Protein AF-A0A920UK59-F1 (afdb_monomer)

Structure (mmCIF, N/CA/C/O backbone):
data_AF-A0A920UK59-F1
#
_entry.id   AF-A0A920UK59-F1
#
loop_
_atom_site.group_PDB
_atom_site.id
_atom_site.type_symbol
_atom_site.label_atom_id
_atom_site.label_alt_id
_atom_site.label_comp_id
_atom_site.label_asym_id
_atom_site.label_entity_id
_atom_site.label_seq_id
_atom_site.pdbx_PDB_ins_code
_atom_site.Cartn_x
_atom_site.Cartn_y
_atom_site.Cartn_z
_atom_site.occupancy
_atom_site.B_iso_or_equiv
_atom_site.auth_seq_id
_atom_site.auth_comp_id
_atom_site.auth_asym_id
_atom_site.auth_atom_id
_atom_site.pdbx_PDB_model_num
ATOM 1 N N . MET A 1 1 ? 26.361 23.820 -6.491 1.00 72.69 1 MET A N 1
ATOM 2 C CA . MET A 1 1 ? 25.175 23.560 -5.641 1.00 72.69 1 MET A CA 1
ATOM 3 C C . MET A 1 1 ? 23.926 23.243 -6.467 1.00 72.69 1 MET A C 1
ATOM 5 O O . MET A 1 1 ? 23.403 22.151 -6.310 1.00 72.69 1 MET A O 1
ATOM 9 N N . ILE A 1 2 ? 23.498 24.111 -7.398 1.00 86.00 2 ILE A N 1
ATOM 10 C CA . ILE A 1 2 ? 22.298 23.891 -8.244 1.00 86.00 2 ILE A CA 1
ATOM 11 C C . ILE A 1 2 ? 22.374 22.583 -9.057 1.00 86.00 2 ILE A C 1
ATOM 13 O O . ILE A 1 2 ? 21.418 21.815 -9.068 1.00 86.00 2 ILE A O 1
ATOM 17 N N . LEU A 1 3 ? 23.533 22.280 -9.658 1.00 89.06 3 LEU A N 1
ATOM 18 C CA . LEU A 1 3 ? 23.737 21.041 -10.425 1.00 89.06 3 LEU A CA 1
ATOM 19 C C . LEU A 1 3 ? 23.562 19.773 -9.562 1.00 89.06 3 LEU A C 1
ATOM 21 O O . LEU A 1 3 ? 22.921 18.818 -9.983 1.00 89.06 3 LEU A O 1
ATOM 25 N N . ILE A 1 4 ? 24.087 19.788 -8.330 1.00 88.19 4 ILE A N 1
ATOM 26 C CA . ILE A 1 4 ? 24.016 18.656 -7.390 1.00 88.19 4 ILE A CA 1
ATOM 27 C C . ILE A 1 4 ? 22.568 18.421 -6.947 1.00 88.19 4 ILE A C 1
ATOM 29 O O . ILE A 1 4 ? 22.103 17.286 -6.951 1.00 88.19 4 ILE A O 1
ATOM 33 N N . ILE A 1 5 ? 21.836 19.494 -6.628 1.00 88.75 5 ILE A N 1
ATOM 34 C CA . ILE A 1 5 ? 20.410 19.417 -6.281 1.00 88.75 5 ILE A CA 1
ATOM 35 C C . ILE A 1 5 ? 19.612 18.832 -7.454 1.00 88.75 5 ILE A C 1
ATOM 37 O O . ILE A 1 5 ? 18.799 17.935 -7.249 1.00 88.75 5 ILE A O 1
ATOM 41 N N . GLY A 1 6 ? 19.888 19.278 -8.684 1.00 88.62 6 GLY A N 1
ATOM 42 C CA . GLY A 1 6 ? 19.258 18.738 -9.889 1.00 88.62 6 GLY A CA 1
ATOM 43 C C . GLY A 1 6 ? 19.489 17.235 -10.062 1.00 88.62 6 GLY A C 1
ATOM 44 O O . GLY A 1 6 ? 18.535 16.498 -10.295 1.00 88.62 6 GLY A O 1
ATOM 45 N N . ILE A 1 7 ? 20.726 16.763 -9.874 1.00 87.94 7 ILE A N 1
ATOM 46 C CA . ILE A 1 7 ? 21.070 15.334 -9.962 1.00 87.94 7 ILE A CA 1
ATOM 47 C C . ILE A 1 7 ? 20.350 14.523 -8.877 1.00 87.94 7 ILE A C 1
ATOM 49 O O . ILE A 1 7 ? 19.774 13.482 -9.182 1.00 87.94 7 ILE A O 1
ATOM 53 N N . ILE A 1 8 ? 20.319 15.005 -7.629 1.00 85.94 8 ILE A N 1
ATOM 54 C CA . ILE A 1 8 ? 19.610 14.331 -6.527 1.00 85.94 8 ILE A CA 1
ATOM 55 C C . ILE A 1 8 ? 18.112 14.216 -6.836 1.00 85.94 8 ILE A C 1
ATOM 57 O O . ILE A 1 8 ? 17.524 13.149 -6.659 1.00 85.94 8 ILE A O 1
ATOM 61 N N . LEU A 1 9 ? 17.493 15.287 -7.341 1.00 82.75 9 LEU A N 1
ATOM 62 C CA . LEU A 1 9 ? 16.089 15.271 -7.753 1.00 82.75 9 LEU A CA 1
ATOM 63 C C . LEU A 1 9 ? 15.847 14.297 -8.911 1.00 82.75 9 LEU A C 1
ATOM 65 O O . LEU A 1 9 ? 14.858 13.569 -8.889 1.00 82.75 9 LEU A O 1
ATOM 69 N N . MET A 1 10 ? 16.755 14.241 -9.887 1.00 81.50 10 MET A N 1
ATOM 70 C CA . MET A 1 10 ? 16.647 13.352 -11.044 1.00 81.50 10 MET A CA 1
ATOM 71 C C . MET A 1 10 ? 16.792 11.877 -10.651 1.00 81.50 10 MET A C 1
ATOM 73 O O . MET A 1 10 ? 15.987 11.058 -11.084 1.00 81.50 10 MET A O 1
ATOM 77 N N . ILE A 1 11 ? 17.745 11.541 -9.774 1.00 80.12 11 ILE A N 1
ATOM 78 C CA . ILE A 1 11 ? 17.913 10.187 -9.220 1.00 80.12 11 ILE A CA 1
ATOM 79 C C . ILE A 1 11 ? 16.675 9.788 -8.412 1.00 80.12 11 ILE A C 1
ATOM 81 O O . ILE A 1 11 ? 16.126 8.708 -8.618 1.00 80.12 11 ILE A O 1
ATOM 85 N N . ASN A 1 12 ? 16.189 10.670 -7.534 1.00 74.69 12 ASN A N 1
ATOM 86 C CA . ASN A 1 12 ? 14.973 10.415 -6.763 1.00 74.69 12 ASN A CA 1
ATOM 87 C C . ASN A 1 12 ? 13.739 10.266 -7.658 1.00 74.69 12 ASN A C 1
ATOM 89 O O . ASN A 1 12 ? 12.848 9.494 -7.328 1.00 74.69 12 ASN A O 1
ATOM 93 N N . TYR A 1 13 ? 13.670 10.976 -8.785 1.00 73.81 13 TYR A N 1
ATOM 94 C CA . TYR A 1 13 ? 12.595 10.812 -9.762 1.00 73.81 13 TYR A CA 1
ATOM 95 C C . TYR A 1 13 ? 12.723 9.510 -10.565 1.00 73.81 13 TYR A C 1
ATOM 97 O O . TYR A 1 13 ? 11.713 8.875 -10.863 1.00 73.81 13 TYR A O 1
ATOM 105 N N . ALA A 1 14 ? 13.947 9.093 -10.898 1.00 70.69 14 ALA A N 1
ATOM 106 C CA . ALA A 1 14 ? 14.219 7.856 -11.626 1.00 70.69 14 ALA A CA 1
ATOM 107 C C . ALA A 1 14 ? 13.907 6.604 -10.790 1.00 70.69 14 ALA A C 1
ATOM 109 O O . ALA A 1 14 ? 13.359 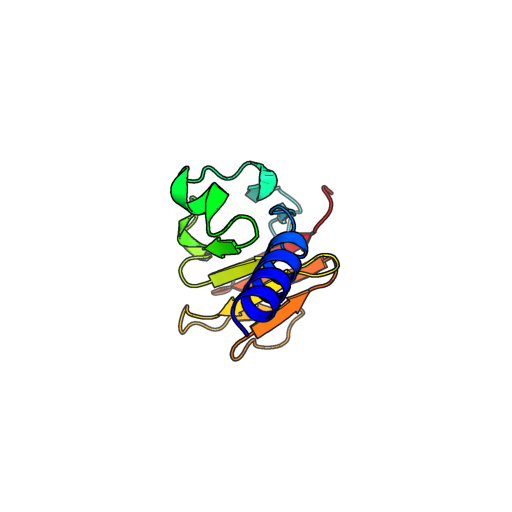5.649 -11.329 1.00 70.69 14 ALA A O 1
ATOM 110 N N . ARG A 1 15 ? 14.169 6.643 -9.475 1.00 66.94 15 ARG A N 1
ATOM 111 C CA . ARG A 1 15 ? 13.839 5.568 -8.515 1.00 66.94 15 ARG A CA 1
ATOM 112 C C . ARG A 1 15 ? 12.338 5.365 -8.285 1.00 66.94 15 ARG A C 1
ATOM 114 O O . ARG A 1 15 ? 11.929 4.352 -7.731 1.00 66.94 15 ARG A O 1
ATOM 121 N N . ARG A 1 16 ? 11.499 6.327 -8.682 1.00 68.44 16 ARG A N 1
ATOM 122 C CA . ARG A 1 16 ? 10.039 6.190 -8.598 1.00 68.44 16 ARG A CA 1
ATOM 123 C C . ARG A 1 16 ? 9.588 5.225 -9.678 1.00 68.44 16 ARG A C 1
ATOM 125 O O . ARG A 1 16 ? 9.669 5.555 -10.856 1.00 68.44 16 ARG A O 1
ATOM 132 N N . VAL A 1 17 ? 9.087 4.062 -9.294 1.00 77.19 17 VAL A N 1
ATOM 133 C CA . VAL A 1 17 ? 8.540 3.084 -10.241 1.00 77.19 17 VAL A CA 1
ATOM 134 C C . VAL A 1 17 ? 7.060 3.333 -10.513 1.00 77.19 17 VAL A C 1
ATOM 136 O O . VAL A 1 17 ? 6.409 4.137 -9.847 1.00 77.19 17 VAL A O 1
ATOM 139 N N . SER A 1 18 ? 6.534 2.707 -11.561 1.00 82.56 18 SER A N 1
ATOM 140 C CA . SER A 1 18 ? 5.101 2.759 -11.850 1.00 82.56 18 SER A CA 1
ATOM 141 C C . SER A 1 18 ? 4.302 2.078 -10.737 1.00 82.56 18 SER A C 1
ATOM 143 O O . SER A 1 18 ? 4.816 1.198 -10.045 1.00 82.56 18 SER A O 1
ATOM 145 N N . LEU A 1 19 ? 3.044 2.491 -10.581 1.00 91.38 19 LEU A N 1
ATOM 146 C CA . LEU A 1 19 ? 2.088 1.779 -9.736 1.00 91.38 19 LEU A CA 1
ATOM 147 C C . LEU A 1 19 ? 2.020 0.307 -10.143 1.00 91.38 19 LEU A C 1
ATOM 149 O O . LEU A 1 19 ? 2.118 -0.001 -11.333 1.00 91.38 19 LEU A O 1
ATOM 153 N N . ARG A 1 20 ? 1.828 -0.569 -9.159 1.00 93.31 20 ARG A N 1
ATOM 154 C CA . ARG A 1 20 ? 1.639 -1.997 -9.395 1.00 93.31 20 ARG A CA 1
ATOM 155 C C . ARG A 1 20 ? 0.746 -2.637 -8.347 1.00 93.31 20 ARG A C 1
ATOM 157 O O . ARG A 1 20 ? 0.463 -2.049 -7.309 1.00 93.31 20 ARG A O 1
ATOM 164 N N . GLY A 1 21 ? 0.338 -3.862 -8.620 1.00 95.12 21 GLY A N 1
ATOM 165 C CA . GLY A 1 21 ? -0.355 -4.693 -7.657 1.00 95.12 21 GLY A CA 1
ATOM 166 C C . GLY A 1 21 ? -1.872 -4.693 -7.772 1.00 95.12 21 GLY A C 1
ATOM 167 O O . GLY A 1 21 ? -2.495 -4.006 -8.583 1.00 95.12 21 GLY A O 1
ATOM 168 N N . TYR A 1 22 ? -2.442 -5.553 -6.949 1.00 97.19 22 TYR A N 1
ATOM 169 C CA . TYR A 1 22 ? -3.812 -6.015 -7.006 1.00 97.19 22 TYR A CA 1
ATOM 170 C C . TYR A 1 22 ? -4.319 -6.191 -5.578 1.00 97.19 22 TYR A C 1
ATOM 172 O O . TYR A 1 22 ? -3.564 -6.607 -4.692 1.00 97.19 22 TYR A O 1
ATOM 180 N N . ILE A 1 23 ? -5.595 -5.890 -5.357 1.00 97.06 23 ILE A N 1
ATOM 181 C CA . ILE A 1 23 ? -6.256 -6.096 -4.069 1.00 97.06 23 ILE A CA 1
ATOM 182 C C . ILE A 1 23 ? -7.405 -7.074 -4.256 1.00 97.06 23 ILE A C 1
ATOM 184 O O . ILE A 1 23 ? -8.268 -6.867 -5.113 1.00 97.06 23 ILE A O 1
ATOM 188 N N . TYR A 1 24 ? -7.417 -8.112 -3.428 1.00 97.75 24 TYR A N 1
ATOM 189 C CA . TYR A 1 24 ? -8.412 -9.175 -3.432 1.00 97.75 24 TYR A CA 1
ATOM 190 C C . TYR A 1 24 ? -9.198 -9.200 -2.122 1.00 97.75 24 TYR A C 1
ATOM 192 O O . TYR A 1 24 ? -8.692 -8.766 -1.082 1.00 97.75 24 TYR A O 1
ATOM 200 N N . ASP A 1 25 ? -10.422 -9.722 -2.174 1.00 95.88 25 ASP A N 1
ATOM 201 C CA . ASP A 1 25 ? -11.186 -10.067 -0.973 1.00 95.88 25 ASP A CA 1
ATOM 202 C C . ASP A 1 25 ? -10.658 -11.357 -0.311 1.00 95.88 25 ASP A C 1
ATOM 204 O O . ASP A 1 25 ? -9.710 -11.995 -0.778 1.00 95.88 25 ASP A O 1
ATOM 208 N N . ASP A 1 26 ? -11.288 -11.756 0.792 1.00 93.31 26 ASP A N 1
ATOM 209 C CA . ASP A 1 26 ? -10.986 -12.981 1.538 1.00 93.31 26 ASP A CA 1
ATOM 210 C C . ASP A 1 26 ? -11.314 -14.280 0.775 1.00 93.31 26 ASP A C 1
ATOM 212 O O . ASP A 1 26 ? -10.948 -15.372 1.216 1.00 93.31 26 ASP A O 1
ATOM 216 N N . LYS A 1 27 ? -11.968 -14.172 -0.385 1.00 95.25 27 LYS A N 1
ATOM 217 C CA . LYS A 1 27 ? -12.320 -15.269 -1.296 1.00 95.25 27 LYS A CA 1
ATOM 218 C C . LYS A 1 27 ? -11.487 -15.249 -2.581 1.00 95.25 27 LYS A C 1
ATOM 220 O O . LYS A 1 27 ? -11.790 -16.006 -3.501 1.00 95.25 27 LYS A O 1
ATOM 225 N N . ASN A 1 28 ? -10.432 -14.432 -2.636 1.00 93.88 28 ASN A N 1
ATOM 226 C CA . ASN A 1 28 ? -9.559 -14.222 -3.795 1.00 93.88 28 ASN A CA 1
ATOM 227 C C . ASN A 1 28 ? -10.253 -13.616 -5.031 1.00 93.88 28 ASN A C 1
ATOM 229 O O . ASN A 1 28 ? -9.731 -13.720 -6.142 1.00 93.88 28 ASN A O 1
ATOM 233 N N . ASN A 1 29 ? -11.397 -12.948 -4.876 1.00 96.50 29 ASN A N 1
ATOM 234 C CA . ASN A 1 29 ? -11.967 -12.150 -5.958 1.00 96.50 29 ASN A CA 1
ATOM 235 C C . ASN A 1 29 ? -11.189 -10.840 -6.082 1.00 96.50 29 ASN A C 1
ATOM 237 O O . ASN A 1 29 ? -10.945 -10.156 -5.087 1.00 96.50 29 ASN A O 1
ATOM 241 N N . LEU A 1 30 ? -10.811 -10.476 -7.307 1.00 96.19 30 LEU A N 1
ATOM 242 C CA . LEU A 1 30 ? -10.129 -9.214 -7.581 1.00 96.19 30 LEU A CA 1
ATOM 243 C C . LEU A 1 30 ? -11.092 -8.040 -7.359 1.00 96.19 30 LEU A C 1
ATOM 245 O O . LEU A 1 30 ? -12.087 -7.919 -8.070 1.00 96.19 30 LEU A O 1
ATOM 249 N N . ILE A 1 31 ? -10.769 -7.166 -6.406 1.00 95.56 31 ILE A N 1
ATOM 250 C CA . ILE A 1 31 ? -11.536 -5.947 -6.117 1.00 95.56 31 ILE A CA 1
ATOM 251 C C . ILE A 1 31 ? -10.925 -4.751 -6.847 1.00 95.56 31 ILE A C 1
ATOM 253 O O . ILE A 1 31 ? -11.646 -3.940 -7.422 1.00 95.56 31 ILE A O 1
ATOM 257 N N . ILE A 1 32 ? -9.594 -4.622 -6.808 1.00 96.06 32 ILE A N 1
ATOM 258 C CA . ILE A 1 32 ? -8.875 -3.476 -7.379 1.00 96.06 32 ILE A CA 1
ATOM 259 C C . ILE A 1 32 ? -7.681 -3.973 -8.185 1.00 96.06 32 ILE A C 1
ATOM 261 O O . ILE A 1 32 ? -6.804 -4.652 -7.655 1.00 96.06 32 ILE A O 1
ATOM 265 N N . ASP A 1 33 ? -7.622 -3.561 -9.450 1.00 95.69 33 ASP A N 1
ATOM 266 C CA . ASP A 1 33 ? -6.410 -3.597 -10.267 1.00 95.69 33 ASP A CA 1
ATOM 267 C C . ASP A 1 33 ? -5.758 -2.209 -10.248 1.00 95.69 33 ASP A C 1
ATOM 269 O O . ASP A 1 33 ? -6.217 -1.284 -10.922 1.00 95.69 33 ASP A O 1
ATOM 273 N N . ILE A 1 34 ? -4.688 -2.057 -9.464 1.00 94.75 34 ILE A N 1
ATOM 274 C CA . ILE A 1 34 ? -4.038 -0.759 -9.234 1.00 94.75 34 ILE A CA 1
ATOM 275 C C . ILE A 1 34 ? -3.356 -0.252 -10.516 1.00 94.75 34 ILE A C 1
ATOM 277 O O . ILE A 1 34 ? -3.232 0.957 -10.727 1.00 94.75 34 ILE A O 1
ATOM 281 N N . ASN A 1 35 ? -2.955 -1.164 -11.407 1.00 90.31 35 ASN A N 1
ATOM 282 C CA . ASN A 1 35 ? -2.347 -0.829 -12.696 1.00 90.31 35 ASN A CA 1
ATOM 283 C C . ASN A 1 35 ? -3.353 -0.152 -13.635 1.00 90.31 35 ASN A C 1
ATOM 285 O O . ASN A 1 35 ? -2.977 0.698 -14.446 1.00 90.31 35 ASN A O 1
ATOM 289 N N . ALA A 1 36 ? -4.624 -0.543 -13.528 1.00 90.56 36 ALA A N 1
ATOM 290 C CA . ALA A 1 36 ? -5.710 -0.072 -14.377 1.00 90.56 36 ALA A CA 1
ATOM 291 C C . ALA A 1 36 ? -6.477 1.121 -13.782 1.00 90.56 36 ALA A C 1
ATOM 293 O O . ALA A 1 36 ? -7.343 1.682 -14.460 1.00 90.56 36 ALA A O 1
ATOM 294 N N . THR A 1 37 ? -6.169 1.539 -12.549 1.00 90.50 37 THR A N 1
ATOM 295 C CA . THR A 1 37 ? -6.878 2.642 -11.895 1.00 90.50 37 THR A CA 1
ATOM 296 C C . THR A 1 37 ? -6.786 3.935 -12.710 1.00 90.50 37 THR A C 1
ATOM 298 O O . THR A 1 37 ? -5.710 4.367 -13.142 1.00 90.50 37 THR A O 1
ATOM 301 N N . SER A 1 38 ? -7.937 4.579 -12.919 1.00 85.25 38 SER A N 1
ATOM 302 C CA . SER A 1 38 ? -8.022 5.839 -13.657 1.00 85.25 38 SER A CA 1
ATOM 303 C C . SER A 1 38 ? -7.407 6.981 -12.851 1.00 85.25 38 SER A C 1
ATOM 305 O O . SER A 1 38 ? -7.682 7.152 -11.668 1.00 85.25 38 SER A O 1
ATOM 307 N N . ARG A 1 39 ? -6.558 7.785 -13.498 1.00 85.50 39 ARG A N 1
ATOM 308 C CA . ARG A 1 39 ? -5.821 8.879 -12.849 1.00 85.50 39 ARG A CA 1
ATOM 309 C C . ARG A 1 39 ? -5.768 10.105 -13.738 1.00 85.50 39 ARG A C 1
ATOM 311 O O . ARG A 1 39 ? -5.582 9.993 -14.953 1.00 85.50 39 ARG A O 1
ATOM 318 N N . SER A 1 40 ? -5.833 11.282 -13.121 1.00 86.31 40 SER A N 1
ATOM 319 C CA . SER A 1 40 ? -5.631 12.549 -13.827 1.00 86.31 40 SER A CA 1
ATOM 320 C C . SER A 1 40 ? -4.219 12.641 -14.422 1.00 86.31 40 SER A C 1
ATOM 322 O O . SER A 1 40 ? -3.252 12.129 -13.848 1.00 86.31 40 SER A O 1
ATOM 324 N N . LEU A 1 41 ? -4.071 13.341 -15.554 1.00 83.00 41 LEU A N 1
ATOM 325 C CA . LEU A 1 41 ? -2.770 13.532 -16.214 1.00 83.00 41 LEU A CA 1
ATOM 326 C C . LEU A 1 41 ? -1.720 14.125 -15.258 1.00 83.00 41 LEU A C 1
ATOM 328 O O . LEU A 1 41 ? -0.574 13.681 -15.223 1.00 83.00 41 LEU A O 1
ATOM 332 N N . LYS A 1 42 ? -2.135 15.095 -14.434 1.00 85.62 42 LYS A N 1
ATOM 333 C CA . LYS A 1 42 ? -1.283 15.739 -13.428 1.00 85.62 42 LYS A CA 1
ATOM 334 C C . LYS A 1 42 ? -0.736 14.727 -12.416 1.00 85.62 42 LYS A C 1
ATOM 336 O O . LYS A 1 42 ? 0.463 14.739 -12.138 1.00 85.62 42 LYS A O 1
ATOM 341 N N . ASN A 1 43 ? -1.586 13.839 -11.896 1.00 84.69 43 ASN A N 1
ATOM 342 C CA . ASN A 1 43 ? -1.165 12.806 -10.948 1.00 84.69 43 ASN A CA 1
ATOM 343 C C . ASN A 1 43 ? -0.253 11.766 -11.599 1.00 84.69 43 ASN A C 1
ATOM 345 O O . ASN A 1 43 ? 0.739 11.380 -10.986 1.00 84.69 43 ASN A O 1
ATOM 349 N N . LYS A 1 44 ? -0.515 11.376 -12.853 1.00 83.81 44 LYS A N 1
ATOM 350 C CA . LYS A 1 44 ? 0.367 10.457 -13.591 1.00 83.81 44 LYS A CA 1
ATOM 351 C C . LYS A 1 44 ? 1.801 10.986 -13.709 1.00 83.81 44 LYS A C 1
ATOM 353 O O . LYS A 1 44 ? 2.734 10.194 -13.665 1.00 83.81 44 LYS A O 1
ATOM 358 N N . ILE A 1 45 ? 1.982 12.304 -13.821 1.00 81.44 45 ILE A N 1
ATOM 359 C CA . ILE A 1 45 ? 3.304 12.931 -13.984 1.00 81.44 45 ILE A CA 1
ATOM 360 C C . ILE A 1 45 ? 3.983 13.186 -12.632 1.00 81.44 45 ILE A C 1
ATOM 362 O O . ILE A 1 45 ? 5.130 12.785 -12.427 1.00 81.44 45 ILE A O 1
ATOM 366 N N . LEU A 1 46 ? 3.290 13.858 -11.705 1.00 83.44 46 LEU A N 1
ATOM 367 C CA . LEU A 1 46 ? 3.879 14.301 -10.432 1.00 83.44 46 LEU A CA 1
ATOM 368 C C . LEU A 1 46 ? 3.943 13.181 -9.383 1.00 83.44 46 LEU A C 1
ATOM 370 O O . LEU A 1 46 ? 4.860 13.141 -8.563 1.00 83.44 46 LEU A O 1
ATOM 374 N N . ASN A 1 47 ? 2.982 12.258 -9.437 1.00 87.69 47 ASN A N 1
ATOM 375 C CA . ASN A 1 47 ? 2.740 11.204 -8.454 1.00 87.69 47 ASN A CA 1
ATOM 376 C C . ASN A 1 47 ? 2.733 9.823 -9.133 1.00 87.69 47 ASN A C 1
ATOM 378 O O . ASN A 1 47 ? 1.903 8.968 -8.824 1.00 87.69 47 ASN A O 1
ATOM 382 N N . ARG A 1 48 ? 3.647 9.590 -10.085 1.00 88.69 48 ARG A N 1
ATOM 383 C CA . ARG A 1 48 ? 3.710 8.338 -10.870 1.00 88.69 48 ARG A CA 1
ATOM 384 C C . ARG A 1 48 ? 3.765 7.067 -10.017 1.00 88.69 48 ARG A C 1
ATOM 386 O O . ARG A 1 48 ? 3.200 6.058 -10.414 1.00 88.69 48 ARG A O 1
ATOM 393 N N . ASN A 1 49 ? 4.393 7.155 -8.847 1.00 92.62 49 ASN A N 1
ATOM 394 C CA . ASN A 1 49 ? 4.594 6.054 -7.912 1.00 92.62 49 ASN A CA 1
ATOM 395 C C . ASN A 1 49 ? 3.704 6.144 -6.671 1.00 92.62 49 ASN A C 1
ATOM 397 O O . ASN A 1 49 ? 3.922 5.415 -5.720 1.00 92.62 49 ASN A O 1
ATOM 401 N N . LYS A 1 50 ? 2.759 7.079 -6.619 1.00 93.94 50 LYS A N 1
ATOM 402 C CA . LYS A 1 50 ? 1.878 7.262 -5.466 1.00 93.94 50 LYS A CA 1
ATOM 403 C C . LYS A 1 50 ? 0.445 7.147 -5.927 1.00 93.94 50 LYS A C 1
ATOM 405 O O . LYS A 1 50 ? 0.110 7.765 -6.931 1.00 93.94 50 LYS A O 1
ATOM 410 N N . ILE A 1 51 ? -0.392 6.427 -5.204 1.00 94.81 51 ILE A N 1
ATOM 411 C CA . ILE A 1 51 ? -1.833 6.421 -5.433 1.00 94.81 51 ILE A CA 1
ATOM 412 C C . ILE A 1 51 ? -2.547 6.566 -4.103 1.00 94.81 51 ILE A C 1
ATOM 414 O O . ILE A 1 51 ? -2.217 5.892 -3.125 1.00 94.81 51 ILE A O 1
ATOM 418 N N . LYS A 1 52 ? -3.475 7.514 -4.050 1.00 94.31 52 LYS A N 1
ATOM 419 C CA . LYS A 1 52 ? -4.306 7.697 -2.868 1.00 94.31 52 LYS A CA 1
ATOM 420 C C . LYS A 1 52 ? -5.516 6.781 -2.940 1.00 94.31 52 LYS A C 1
ATOM 422 O O . LYS A 1 52 ? -6.007 6.500 -4.028 1.00 94.31 52 LYS A O 1
ATOM 427 N N . GLY A 1 53 ? -6.022 6.368 -1.788 1.00 93.69 53 GLY A N 1
ATOM 428 C CA . GLY A 1 53 ? -7.192 5.510 -1.705 1.00 93.69 53 GLY A CA 1
ATOM 429 C C . GLY A 1 53 ? -8.447 6.126 -2.316 1.00 93.69 53 GLY A C 1
ATOM 430 O O . GLY A 1 53 ? -9.250 5.392 -2.866 1.00 93.69 53 GLY A O 1
ATOM 431 N N . GLU A 1 54 ? -8.565 7.457 -2.332 1.00 92.44 54 GLU A N 1
ATOM 432 C CA . GLU A 1 54 ? -9.664 8.161 -3.010 1.00 92.44 54 GLU A CA 1
ATOM 433 C C . GLU A 1 54 ? -9.586 8.069 -4.545 1.00 92.44 54 GLU A C 1
ATOM 435 O O . GLU A 1 54 ? -10.543 8.414 -5.233 1.00 92.44 54 GLU A O 1
ATOM 440 N N . GLU A 1 55 ? -8.438 7.666 -5.108 1.00 92.38 55 GLU A N 1
ATOM 441 C CA . GLU A 1 55 ? -8.329 7.347 -6.538 1.00 92.38 55 GLU A CA 1
ATOM 442 C C . GLU A 1 55 ? -8.892 5.947 -6.839 1.00 92.38 55 GLU A C 1
ATOM 444 O O . GLU A 1 55 ? -9.115 5.624 -8.005 1.00 92.38 55 GLU A O 1
ATOM 449 N N . PHE A 1 56 ? -9.146 5.122 -5.817 1.00 91.00 56 PHE A N 1
ATOM 450 C CA . PHE A 1 56 ? -9.936 3.908 -5.966 1.00 91.00 56 PHE A CA 1
ATOM 451 C C . PHE A 1 56 ? -11.419 4.265 -5.868 1.00 91.00 56 PHE A C 1
ATOM 453 O O . PHE A 1 56 ? -11.826 5.026 -4.994 1.00 91.00 56 PHE A O 1
ATOM 460 N N . ASP A 1 57 ? -12.245 3.682 -6.737 1.00 87.44 57 ASP A N 1
ATOM 461 C CA . ASP A 1 57 ? -13.711 3.789 -6.683 1.00 87.44 57 ASP A CA 1
ATOM 462 C C . ASP A 1 57 ? -14.279 2.934 -5.526 1.00 87.44 57 ASP A C 1
ATOM 464 O O . ASP A 1 57 ? -15.133 2.068 -5.703 1.00 87.44 57 ASP A O 1
ATOM 468 N N . ASN A 1 58 ? -13.684 3.073 -4.336 1.00 90.12 58 ASN A N 1
ATOM 469 C CA . ASN A 1 58 ? -13.986 2.298 -3.143 1.00 90.12 58 ASN A CA 1
ATOM 470 C C . ASN A 1 58 ? -13.586 3.074 -1.877 1.00 90.12 58 ASN A C 1
ATOM 472 O O . ASN A 1 58 ? -12.408 3.180 -1.527 1.00 90.12 58 ASN A O 1
ATOM 476 N N . GLU A 1 59 ? -14.592 3.549 -1.141 1.00 91.56 59 GLU A N 1
ATOM 477 C CA . GLU A 1 59 ? -14.414 4.384 0.052 1.00 91.56 59 GLU A CA 1
ATOM 478 C C . GLU A 1 59 ? -13.665 3.699 1.204 1.00 91.56 59 GLU A C 1
ATOM 480 O O . GLU A 1 59 ? -13.180 4.377 2.115 1.00 91.56 59 GLU A O 1
ATOM 485 N N . LEU A 1 60 ? -13.542 2.365 1.182 1.00 92.19 60 LEU A N 1
ATOM 486 C CA . LEU A 1 60 ? -12.810 1.606 2.196 1.00 92.19 60 LEU A CA 1
ATOM 487 C C . LEU A 1 60 ? -11.356 2.075 2.325 1.00 92.19 60 LEU A C 1
ATOM 489 O O . LEU A 1 60 ? -10.791 2.023 3.417 1.00 92.19 60 LEU A O 1
ATOM 493 N N . PHE A 1 61 ? -10.767 2.545 1.224 1.00 93.75 61 PHE A N 1
ATOM 494 C CA . PHE A 1 61 ? -9.367 2.954 1.162 1.00 93.75 61 PHE A CA 1
ATOM 495 C C . PHE A 1 61 ? -9.151 4.449 1.410 1.00 93.75 61 PHE A C 1
ATOM 497 O O . PHE A 1 61 ? -8.000 4.874 1.500 1.00 93.75 61 PHE A O 1
ATOM 504 N 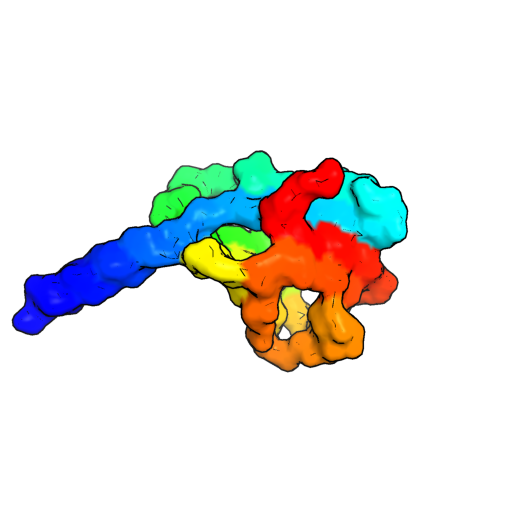N . ASN A 1 62 ? -10.212 5.252 1.541 1.00 93.56 62 ASN A N 1
ATOM 505 C CA . ASN A 1 62 ? -10.094 6.699 1.738 1.00 93.56 62 ASN A CA 1
ATOM 506 C C . ASN A 1 62 ? -9.202 7.025 2.943 1.00 93.56 62 ASN A C 1
ATOM 508 O O . ASN A 1 62 ? -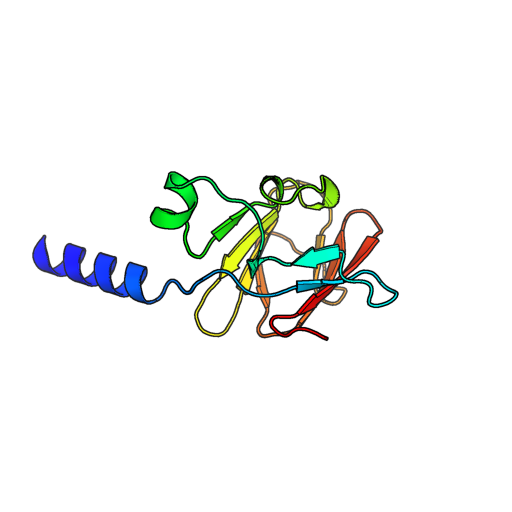9.414 6.503 4.038 1.00 93.56 62 ASN A O 1
ATOM 512 N N . GLY A 1 63 ? -8.220 7.904 2.735 1.00 93.06 63 GLY A N 1
ATOM 513 C CA . GLY A 1 63 ? -7.181 8.275 3.694 1.00 93.06 63 GLY A CA 1
ATOM 514 C C . GLY A 1 63 ? -5.957 7.348 3.725 1.00 93.06 63 GLY A C 1
ATOM 515 O O . GLY A 1 63 ? -5.072 7.563 4.549 1.00 93.06 63 GLY A O 1
ATOM 516 N N . ILE A 1 64 ? -5.870 6.327 2.869 1.00 94.56 64 ILE A N 1
ATOM 517 C CA . ILE A 1 64 ? -4.671 5.487 2.720 1.00 94.56 64 ILE A CA 1
ATOM 518 C C . ILE A 1 64 ? -3.864 5.980 1.518 1.00 94.56 64 ILE A C 1
ATOM 520 O O . ILE A 1 64 ? -4.420 6.264 0.460 1.00 94.56 64 ILE A O 1
ATOM 524 N N . LEU A 1 65 ? -2.544 6.073 1.657 1.00 95.56 65 LEU A N 1
ATOM 525 C CA . LEU A 1 65 ? -1.642 6.362 0.542 1.00 95.56 65 LEU A CA 1
ATOM 526 C C . LEU A 1 65 ? -0.734 5.160 0.296 1.00 95.56 65 LEU A C 1
ATOM 528 O O . LEU A 1 65 ? -0.064 4.684 1.207 1.00 95.56 65 LEU A O 1
ATOM 532 N N . PHE A 1 66 ? -0.682 4.725 -0.956 1.00 95.88 66 PHE A N 1
ATOM 533 C CA . PHE A 1 66 ? 0.195 3.664 -1.429 1.00 95.88 66 PHE A CA 1
ATOM 534 C C . PHE A 1 66 ? 1.331 4.313 -2.215 1.00 95.88 66 PHE A C 1
ATOM 536 O O . PHE A 1 66 ? 1.098 4.990 -3.221 1.00 95.88 66 PHE A O 1
ATOM 543 N N . GLU A 1 67 ? 2.559 4.154 -1.740 1.00 95.38 67 GLU A N 1
ATOM 544 C CA . GLU A 1 67 ? 3.761 4.715 -2.342 1.00 95.38 67 GLU A CA 1
ATOM 545 C C . GLU A 1 67 ? 4.718 3.601 -2.769 1.00 95.38 67 GLU A C 1
ATOM 547 O O . GLU A 1 67 ? 5.279 2.883 -1.953 1.00 95.38 67 GLU A O 1
ATOM 552 N N . TYR A 1 68 ? 4.920 3.472 -4.072 1.00 93.56 68 TYR A N 1
ATOM 553 C CA . TYR A 1 68 ? 5.702 2.418 -4.694 1.00 93.56 68 TYR A CA 1
ATOM 554 C C . TYR A 1 68 ? 7.168 2.817 -4.819 1.00 93.56 68 TYR A C 1
ATOM 556 O O . TYR A 1 68 ? 7.516 3.860 -5.387 1.00 93.56 68 TYR A O 1
ATOM 564 N N . MET A 1 69 ? 8.019 1.940 -4.311 1.00 90.94 69 MET A N 1
ATOM 565 C CA . MET A 1 69 ? 9.459 1.905 -4.520 1.00 90.94 69 MET A CA 1
ATOM 566 C C . MET A 1 69 ? 9.796 0.723 -5.428 1.00 90.94 69 MET A C 1
ATOM 568 O O . MET A 1 69 ? 8.920 -0.063 -5.793 1.00 90.94 69 MET A O 1
ATOM 572 N N . GLU A 1 70 ? 11.057 0.617 -5.833 1.00 86.88 70 GLU A N 1
ATOM 573 C CA . GLU A 1 70 ? 11.529 -0.436 -6.738 1.00 86.88 70 G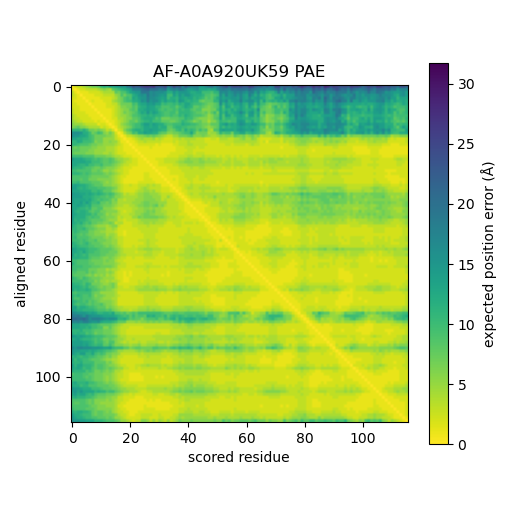LU A CA 1
ATOM 574 C C . GLU A 1 70 ? 11.132 -1.835 -6.241 1.00 86.88 70 GLU A C 1
ATOM 576 O O . GLU A 1 70 ? 10.369 -2.518 -6.920 1.00 86.88 70 GLU A O 1
ATOM 581 N N . ASP A 1 71 ? 11.474 -2.170 -4.995 1.00 88.88 71 ASP A N 1
ATOM 582 C CA . ASP A 1 71 ? 11.296 -3.526 -4.446 1.00 88.88 71 ASP A CA 1
ATOM 583 C C . ASP A 1 71 ? 10.147 -3.667 -3.440 1.00 88.88 71 ASP A C 1
ATOM 585 O O . ASP A 1 71 ? 9.823 -4.767 -3.003 1.00 88.88 71 ASP A O 1
ATOM 589 N N . TYR A 1 72 ? 9.540 -2.558 -3.026 1.00 92.50 72 TYR A N 1
ATOM 590 C CA . TYR A 1 72 ? 8.494 -2.566 -2.009 1.00 92.50 72 TYR A CA 1
ATOM 591 C C . TYR A 1 72 ? 7.504 -1.429 -2.215 1.00 92.50 72 TYR A C 1
ATOM 593 O O . TYR A 1 72 ? 7.723 -0.495 -2.984 1.00 92.50 72 TYR A O 1
ATOM 601 N N . MET A 1 73 ? 6.406 -1.497 -1.483 1.00 95.12 73 MET A N 1
ATOM 602 C CA . MET A 1 73 ? 5.413 -0.449 -1.372 1.00 95.12 73 MET A CA 1
ATOM 603 C C . MET A 1 73 ? 5.320 0.001 0.083 1.00 95.12 73 MET A C 1
ATOM 605 O O . MET A 1 73 ? 5.273 -0.820 0.995 1.00 95.12 73 MET A O 1
ATOM 609 N N . ILE A 1 74 ? 5.266 1.306 0.304 1.00 95.50 74 ILE A N 1
ATOM 610 C CA . ILE A 1 74 ? 4.976 1.915 1.596 1.00 95.50 74 ILE A CA 1
ATOM 611 C C . ILE A 1 74 ? 3.481 2.213 1.641 1.00 95.50 74 ILE A C 1
ATOM 613 O O . ILE A 1 74 ? 2.963 2.937 0.787 1.00 95.50 74 ILE A O 1
ATOM 617 N N . ILE A 1 75 ? 2.786 1.671 2.636 1.00 95.88 75 ILE A N 1
ATOM 618 C CA . ILE A 1 75 ? 1.428 2.105 2.968 1.00 95.88 75 ILE A CA 1
ATOM 619 C C . ILE A 1 75 ? 1.511 3.132 4.081 1.00 95.88 75 ILE A C 1
ATOM 621 O O . ILE A 1 75 ? 2.071 2.836 5.132 1.00 95.88 75 ILE A O 1
ATOM 625 N N . HIS A 1 76 ? 0.890 4.287 3.864 1.00 95.81 76 HIS A N 1
ATOM 626 C CA . HIS A 1 76 ? 0.702 5.333 4.864 1.00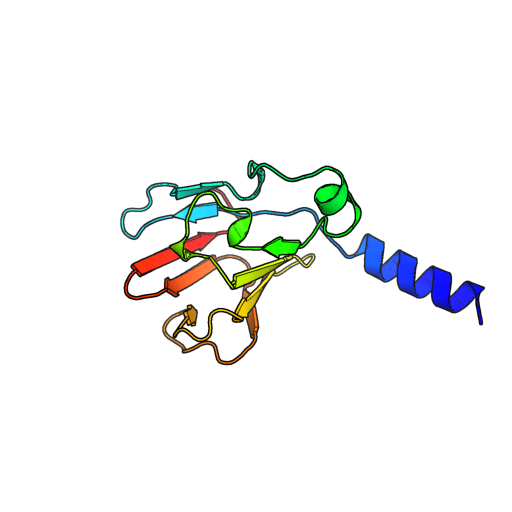 95.81 76 HIS A CA 1
ATOM 627 C C . HIS A 1 76 ? -0.759 5.376 5.307 1.00 95.81 76 HIS A C 1
ATOM 629 O O . HIS A 1 76 ? -1.668 5.365 4.469 1.00 95.81 76 HIS A O 1
ATOM 635 N N . ASN A 1 77 ? -0.993 5.464 6.614 1.00 93.69 77 ASN A N 1
ATOM 636 C CA . ASN A 1 77 ? -2.323 5.578 7.199 1.00 93.69 77 ASN A CA 1
ATOM 637 C C . ASN A 1 77 ? -2.624 7.021 7.629 1.00 93.69 77 ASN A C 1
ATOM 639 O O . ASN A 1 77 ? -2.176 7.466 8.682 1.00 93.69 77 ASN A O 1
ATOM 643 N N . TYR A 1 78 ? -3.462 7.725 6.867 1.00 91.25 78 TYR A N 1
ATOM 644 C CA . TYR A 1 78 ? -4.005 9.040 7.237 1.00 91.25 78 TYR A CA 1
ATOM 645 C C . TYR A 1 78 ? -5.506 8.988 7.552 1.00 91.25 78 TYR A C 1
ATOM 647 O O . TYR A 1 78 ? -6.157 10.021 7.686 1.00 91.25 78 TYR A O 1
ATOM 655 N N . THR A 1 79 ? -6.077 7.786 7.670 1.00 80.81 79 THR A N 1
ATOM 656 C CA . THR A 1 79 ? -7.525 7.583 7.834 1.00 80.81 79 THR A CA 1
ATOM 657 C C . THR A 1 79 ? -8.035 7.965 9.227 1.00 80.81 79 THR A C 1
ATOM 659 O O . THR A 1 79 ? -9.239 8.127 9.420 1.00 80.81 79 THR A O 1
ATOM 662 N N . GLY A 1 80 ? -7.142 8.013 10.226 1.00 77.12 80 GLY A N 1
ATOM 663 C CA . GLY A 1 80 ? -7.501 8.052 11.649 1.00 77.12 80 GLY A CA 1
ATOM 664 C C . GLY A 1 80 ? -8.168 6.765 12.167 1.00 77.12 80 GLY A C 1
ATOM 665 O O . GLY A 1 80 ? -8.496 6.677 13.348 1.00 77.12 80 GLY A O 1
ATOM 666 N N . LYS A 1 81 ? -8.373 5.758 11.305 1.00 79.56 81 LYS A N 1
ATOM 667 C CA . LYS A 1 81 ? -8.955 4.448 11.622 1.00 79.56 81 LYS A CA 1
ATOM 668 C C . LYS A 1 81 ? -7.854 3.409 11.840 1.00 79.56 81 LYS A C 1
ATOM 670 O O . LYS A 1 81 ? -6.710 3.567 11.409 1.00 79.56 81 LYS A O 1
ATOM 675 N N . SER A 1 82 ? -8.224 2.300 12.484 1.00 85.88 82 SER A N 1
AT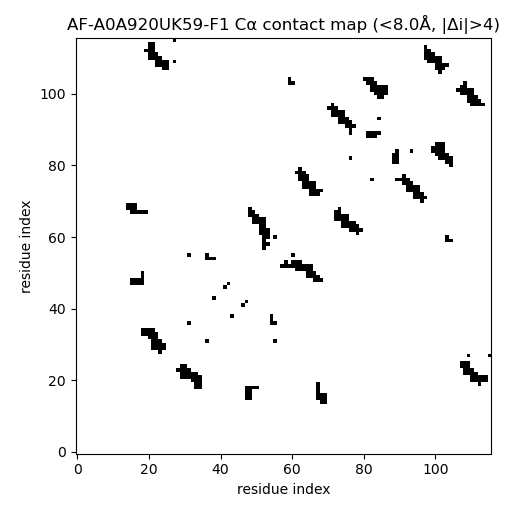OM 676 C CA . SER A 1 82 ? -7.336 1.146 12.634 1.00 85.88 82 SER A CA 1
ATOM 677 C C . SER A 1 82 ? -7.154 0.442 11.287 1.00 85.88 82 SER A C 1
ATOM 679 O O . SER A 1 82 ? -8.089 -0.160 10.756 1.00 85.88 82 SER A O 1
ATOM 681 N N . LEU A 1 83 ? -5.936 0.522 10.755 1.00 93.31 83 LEU A N 1
ATOM 682 C CA . LEU A 1 83 ? -5.443 -0.291 9.650 1.00 93.31 83 LEU A CA 1
ATOM 683 C C . LEU A 1 83 ? -4.472 -1.320 10.233 1.00 93.31 83 LEU A C 1
ATOM 685 O O . LEU A 1 83 ? -3.659 -0.990 11.094 1.00 93.31 83 LEU A O 1
ATOM 689 N N . ARG A 1 84 ? -4.573 -2.5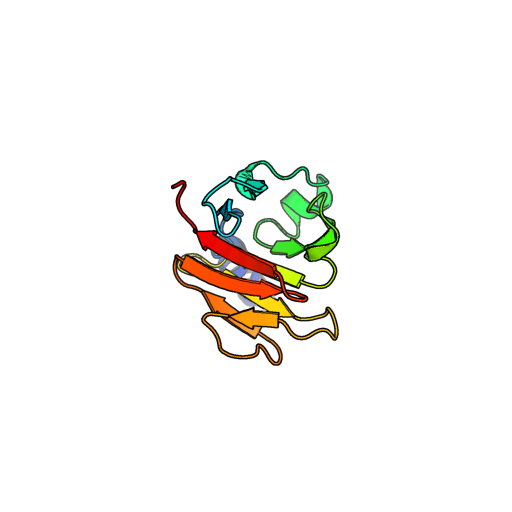78 9.808 1.00 94.75 84 ARG A N 1
ATOM 690 C CA . ARG A 1 84 ? -3.678 -3.663 10.228 1.00 94.75 84 ARG A CA 1
ATOM 691 C C . ARG A 1 84 ? -2.964 -4.233 9.012 1.00 94.75 84 ARG A C 1
ATOM 693 O O . ARG A 1 84 ? -3.610 -4.491 8.005 1.00 94.75 84 ARG A O 1
ATOM 700 N N . ILE A 1 85 ? -1.665 -4.481 9.126 1.00 95.69 85 ILE A N 1
ATOM 701 C CA . ILE A 1 85 ? -0.846 -5.141 8.105 1.00 95.69 85 ILE A CA 1
ATOM 702 C C . ILE A 1 85 ? -0.318 -6.439 8.707 1.00 95.69 85 ILE A C 1
ATOM 704 O O . ILE A 1 85 ? 0.346 -6.407 9.742 1.00 95.69 85 ILE A O 1
ATOM 708 N N . ASN A 1 86 ? -0.630 -7.586 8.099 1.00 95.56 86 ASN A N 1
ATOM 709 C CA . ASN A 1 86 ? -0.232 -8.912 8.596 1.00 95.56 86 ASN A CA 1
ATOM 710 C C . ASN A 1 86 ? -0.537 -9.096 10.094 1.00 95.56 86 ASN A C 1
ATOM 712 O O . ASN A 1 86 ? 0.304 -9.513 10.890 1.00 95.56 86 ASN A O 1
ATOM 716 N N . ASN A 1 87 ? -1.764 -8.737 10.476 1.00 91.88 87 ASN A N 1
ATOM 717 C CA . ASN A 1 87 ? -2.276 -8.789 11.844 1.00 91.88 87 ASN A CA 1
ATOM 718 C C . ASN A 1 87 ? -1.607 -7.837 12.861 1.00 91.88 87 ASN A C 1
ATOM 720 O O . ASN A 1 87 ? -1.922 -7.917 14.047 1.00 91.88 87 ASN A O 1
ATOM 724 N N . GLN A 1 88 ? -0.748 -6.914 12.422 1.00 93.81 88 GLN A N 1
ATOM 725 C CA . GLN A 1 88 ? -0.153 -5.877 13.270 1.00 93.81 88 GLN A CA 1
ATOM 726 C C . GLN A 1 88 ? -0.809 -4.520 13.001 1.00 93.81 88 GLN A C 1
ATOM 728 O O . GLN A 1 88 ? -0.990 -4.172 11.834 1.00 93.81 88 GLN A O 1
ATOM 733 N N . PRO A 1 89 ? -1.190 -3.746 14.033 1.00 92.75 89 PRO A N 1
ATOM 734 C CA . PRO A 1 89 ? -1.733 -2.408 13.829 1.00 92.75 89 PRO A CA 1
ATOM 735 C C . PRO A 1 89 ? -0.689 -1.497 13.172 1.00 92.75 89 PRO A C 1
ATOM 737 O O . PRO A 1 89 ? 0.481 -1.494 13.552 1.00 92.75 89 PRO A O 1
ATOM 740 N N . LEU A 1 90 ? -1.130 -0.720 12.188 1.00 91.12 90 LEU A N 1
ATOM 741 C CA . LEU A 1 90 ? -0.332 0.286 11.509 1.00 91.12 90 LEU A CA 1
ATOM 742 C C . LEU A 1 90 ? -0.510 1.638 12.198 1.00 91.12 90 LEU A C 1
ATOM 744 O O . LEU A 1 90 ? -1.616 2.178 12.211 1.00 91.12 90 LEU A O 1
ATOM 748 N N . ILE A 1 91 ? 0.580 2.165 12.756 1.00 82.25 91 ILE A N 1
ATOM 749 C CA . ILE A 1 91 ? 0.581 3.452 13.464 1.00 82.25 91 ILE A CA 1
ATOM 750 C C . ILE A 1 91 ? 0.693 4.609 12.463 1.00 82.25 91 ILE A C 1
ATOM 752 O O . ILE A 1 91 ? -0.161 5.486 12.466 1.00 82.25 91 ILE A O 1
ATOM 756 N N . GLU A 1 92 ? 1.685 4.572 11.569 1.00 86.00 92 GLU A N 1
ATOM 757 C CA . GLU A 1 92 ? 1.893 5.609 10.545 1.00 86.00 92 GLU A CA 1
ATOM 758 C C . GLU A 1 92 ? 2.126 4.977 9.173 1.00 86.00 92 GLU A C 1
ATOM 760 O O . GLU A 1 92 ? 1.257 5.048 8.304 1.00 86.00 92 GLU A O 1
ATOM 765 N N . GLU A 1 93 ? 3.261 4.294 9.002 1.00 94.44 93 GLU A N 1
ATOM 766 C CA . GLU A 1 93 ? 3.661 3.707 7.725 1.00 94.44 93 GLU A CA 1
ATOM 767 C C . GLU A 1 93 ? 4.297 2.317 7.858 1.00 94.44 93 GLU A C 1
ATOM 769 O O . GLU A 1 93 ? 4.783 1.921 8.924 1.00 94.44 93 GLU A O 1
ATOM 774 N N . LYS A 1 94 ? 4.223 1.526 6.781 1.00 95.50 94 LYS A N 1
ATOM 775 C CA . LYS A 1 94 ? 4.803 0.179 6.722 1.00 95.50 94 LYS A CA 1
ATOM 776 C C . LYS A 1 94 ? 5.193 -0.203 5.304 1.00 95.50 94 LYS A C 1
ATOM 778 O O . LYS A 1 94 ? 4.410 -0.036 4.373 1.00 95.50 94 LYS A O 1
ATOM 783 N N . GLU A 1 95 ? 6.376 -0.792 5.183 1.00 95.56 95 GLU A N 1
ATOM 784 C CA . GLU A 1 95 ? 6.875 -1.400 3.951 1.00 95.56 95 GLU A CA 1
ATOM 785 C C . GLU A 1 95 ? 6.273 -2.793 3.714 1.00 95.56 95 GLU A C 1
ATOM 787 O O . GLU A 1 95 ? 6.152 -3.612 4.634 1.00 95.56 95 GLU A O 1
ATOM 792 N N . ILE A 1 96 ? 5.926 -3.068 2.458 1.00 95.88 96 ILE A N 1
ATOM 793 C CA . ILE A 1 96 ? 5.359 -4.321 1.959 1.00 95.88 96 ILE A CA 1
ATOM 794 C C . ILE A 1 96 ? 6.139 -4.730 0.709 1.00 95.88 96 ILE A C 1
ATOM 796 O O . ILE A 1 96 ? 6.126 -4.018 -0.286 1.00 95.88 96 ILE A O 1
ATOM 800 N N . PHE A 1 97 ? 6.800 -5.886 0.752 1.00 92.12 97 PHE A N 1
ATOM 801 C CA . PHE A 1 97 ? 7.753 -6.305 -0.287 1.00 92.12 97 PHE A CA 1
ATOM 802 C C . PHE A 1 97 ? 7.144 -7.133 -1.433 1.00 92.12 97 PHE A C 1
ATOM 804 O O . PHE A 1 97 ? 7.792 -7.314 -2.452 1.00 92.12 97 PHE A O 1
ATOM 811 N N . ASN A 1 98 ? 5.929 -7.675 -1.284 1.00 92.62 98 ASN A N 1
ATOM 812 C CA . ASN A 1 98 ? 5.245 -8.397 -2.373 1.00 92.62 98 ASN A CA 1
ATOM 813 C C . ASN A 1 98 ? 3.757 -8.584 -2.061 1.00 92.62 98 ASN A C 1
ATOM 815 O O . ASN A 1 98 ? 2.886 -8.193 -2.827 1.00 92.62 98 ASN A O 1
ATOM 819 N N . LYS A 1 99 ? 3.467 -9.173 -0.897 1.00 96.00 99 LYS A N 1
ATOM 820 C CA . LYS A 1 99 ? 2.117 -9.516 -0.450 1.00 96.00 99 LYS A CA 1
ATOM 821 C C . LYS A 1 99 ? 1.916 -9.125 0.999 1.00 96.00 99 LYS A C 1
ATOM 823 O O . LYS A 1 99 ? 2.836 -9.225 1.813 1.00 96.00 99 LYS A O 1
ATOM 828 N N . ALA A 1 100 ? 0.699 -8.720 1.327 1.00 97.25 100 ALA A N 1
ATOM 829 C CA .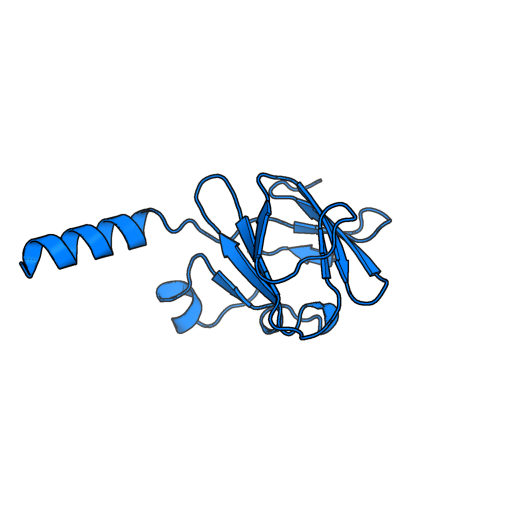 ALA A 1 100 ? 0.304 -8.493 2.706 1.00 97.25 100 ALA A CA 1
ATOM 830 C C . ALA A 1 100 ? -1.205 -8.626 2.877 1.00 97.25 100 ALA A C 1
ATOM 832 O O . ALA A 1 100 ? -1.984 -8.220 2.016 1.00 97.25 100 ALA A O 1
ATOM 833 N N . TRP A 1 101 ? -1.604 -9.128 4.039 1.00 97.38 101 TRP A N 1
ATOM 834 C CA . TRP A 1 101 ? -2.983 -9.043 4.492 1.00 97.38 101 TRP A CA 1
ATOM 835 C C . TRP A 1 101 ? -3.244 -7.663 5.086 1.00 97.38 101 TRP A C 1
ATOM 837 O O . TRP A 1 101 ? -2.547 -7.240 6.013 1.00 97.38 101 TRP A O 1
ATOM 847 N N . LEU A 1 102 ? -4.259 -6.983 4.564 1.00 96.25 102 LEU A N 1
ATOM 848 C CA . LEU A 1 102 ? -4.728 -5.680 5.010 1.00 96.25 102 LEU A CA 1
ATOM 849 C C . LEU A 1 102 ? -6.044 -5.861 5.773 1.00 96.25 102 LEU A C 1
ATOM 851 O O . LEU A 1 102 ? -7.026 -6.361 5.232 1.00 96.25 102 LEU A O 1
ATOM 855 N N . GLY A 1 103 ? -6.064 -5.449 7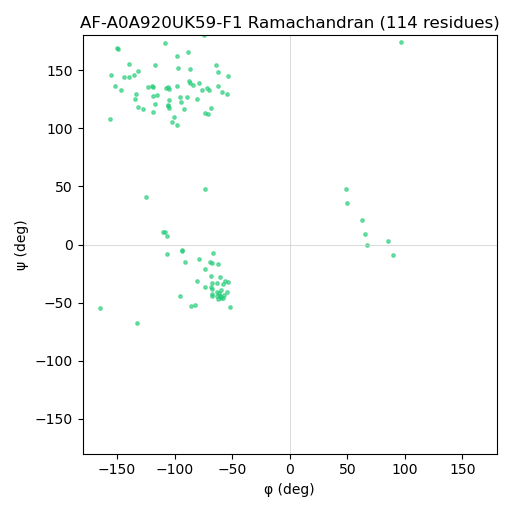.037 1.00 95.69 103 GLY A N 1
ATOM 856 C CA . GLY A 1 103 ? -7.277 -5.357 7.844 1.00 95.69 103 GLY A CA 1
ATOM 857 C C . GLY A 1 103 ? -7.757 -3.911 7.900 1.00 95.69 103 GLY A C 1
ATOM 858 O O . GLY A 1 103 ? -7.103 -3.100 8.555 1.00 95.69 103 GLY A O 1
ATOM 859 N N . ILE A 1 104 ? -8.873 -3.582 7.245 1.00 92.75 104 ILE A N 1
ATOM 860 C CA . ILE A 1 104 ? -9.394 -2.206 7.140 1.00 92.75 104 ILE A CA 1
ATOM 861 C C . ILE A 1 104 ? -10.855 -2.169 7.573 1.00 92.75 104 ILE A C 1
ATOM 863 O O . ILE A 1 104 ? -11.716 -2.761 6.925 1.00 92.75 104 ILE A O 1
ATOM 867 N N . SER A 1 105 ? -11.159 -1.446 8.655 1.00 88.12 105 SER A N 1
ATOM 868 C CA . SER A 1 105 ? -12.539 -1.265 9.148 1.00 88.12 105 SER A CA 1
ATOM 869 C C . SER A 1 105 ? -13.330 -2.583 9.288 1.00 88.12 105 SER A C 1
ATOM 871 O O . SER A 1 105 ? -14.521 -2.624 9.004 1.00 88.12 105 SER A O 1
ATOM 873 N N . GLY A 1 106 ? -12.661 -3.671 9.689 1.00 88.94 106 GLY A N 1
ATOM 874 C CA . GLY A 1 106 ? -13.259 -5.007 9.832 1.00 88.94 106 GLY A CA 1
ATOM 875 C C . GLY A 1 106 ? -13.206 -5.901 8.585 1.00 88.94 106 GLY A C 1
ATOM 876 O O . GLY A 1 106 ? -13.483 -7.089 8.703 1.00 88.94 106 GLY A O 1
ATOM 877 N N . ASN A 1 107 ? -12.800 -5.379 7.425 1.00 92.81 107 ASN A N 1
ATOM 878 C CA . ASN A 1 107 ? -12.602 -6.167 6.205 1.00 92.81 107 ASN A CA 1
ATOM 879 C C . ASN A 1 107 ? -11.187 -6.746 6.160 1.00 92.81 107 ASN A C 1
ATOM 881 O O . ASN A 1 107 ? -10.229 -6.052 6.511 1.00 92.81 107 ASN A O 1
ATOM 885 N N . LEU A 1 108 ? -11.061 -7.991 5.698 1.00 96.12 108 LEU A N 1
ATOM 886 C CA . LEU A 1 108 ? -9.785 -8.644 5.420 1.00 96.12 108 LEU A CA 1
ATOM 887 C C . LEU A 1 108 ? -9.562 -8.684 3.908 1.00 96.12 108 LEU A C 1
ATOM 889 O O . LEU A 1 108 ? -10.399 -9.194 3.170 1.00 96.12 108 LEU A O 1
ATOM 893 N N . LEU A 1 109 ? -8.433 -8.142 3.470 1.00 96.88 109 LEU A N 1
ATOM 894 C CA . LEU A 1 109 ? -8.071 -8.013 2.064 1.00 96.88 109 LEU A CA 1
ATOM 895 C C . LEU A 1 109 ? -6.648 -8.505 1.836 1.00 96.88 109 LEU A C 1
ATOM 897 O O . LEU A 1 109 ? -5.789 -8.343 2.704 1.00 96.88 109 LEU A O 1
ATOM 901 N N . LEU A 1 110 ? -6.373 -9.033 0.650 1.00 97.81 110 LEU A N 1
ATOM 902 C CA . LEU A 1 110 ? -5.027 -9.410 0.237 1.00 97.81 110 LEU A CA 1
ATOM 903 C C . LEU A 1 110 ? -4.490 -8.404 -0.775 1.00 97.81 110 LEU A C 1
ATOM 905 O O . LEU A 1 110 ? -5.034 -8.268 -1.865 1.00 97.81 110 LEU A O 1
ATOM 909 N N . TYR A 1 111 ? -3.392 -7.740 -0.432 1.00 97.38 111 TYR A N 1
ATOM 910 C CA . TYR A 1 111 ? -2.554 -7.036 -1.395 1.00 97.38 111 TYR A CA 1
ATOM 911 C C . TYR A 1 111 ? -1.528 -7.999 -2.002 1.00 97.38 111 TYR A C 1
ATOM 913 O O . TYR A 1 111 ? -0.924 -8.791 -1.273 1.00 97.38 111 TYR A O 1
ATOM 921 N N . SER A 1 112 ? -1.297 -7.889 -3.310 1.00 96.88 112 SER A N 1
ATOM 922 C CA . SER A 1 112 ? -0.265 -8.624 -4.046 1.00 96.88 112 SER A CA 1
ATOM 923 C C . SER A 1 112 ? 0.303 -7.783 -5.185 1.00 96.88 112 SER A C 1
ATOM 925 O O . SER A 1 112 ? -0.469 -7.248 -5.974 1.00 96.88 112 SER A O 1
ATOM 927 N N . ASP A 1 113 ? 1.627 -7.719 -5.320 1.00 94.88 113 ASP A N 1
ATOM 928 C CA . ASP A 1 113 ? 2.312 -7.138 -6.486 1.00 94.88 113 ASP A CA 1
ATOM 929 C C . ASP A 1 113 ? 1.931 -7.876 -7.781 1.00 94.88 113 ASP A C 1
ATOM 931 O O . ASP A 1 113 ? 1.705 -7.254 -8.821 1.00 94.88 113 ASP A O 1
ATOM 935 N N . ASP A 1 114 ? 1.802 -9.202 -7.687 1.00 94.06 114 ASP A N 1
ATOM 936 C CA . ASP A 1 114 ? 1.504 -10.092 -8.805 1.00 94.06 114 ASP A CA 1
ATOM 937 C C . ASP A 1 114 ? 0.015 -10.436 -8.886 1.00 94.06 114 ASP A C 1
ATOM 939 O O . ASP A 1 114 ? -0.697 -10.489 -7.875 1.00 94.06 114 ASP A O 1
ATOM 943 N N . LYS A 1 115 ? -0.460 -10.719 -10.100 1.00 93.88 115 LYS A N 1
ATOM 944 C CA . LYS A 1 115 ? -1.816 -11.229 -10.304 1.00 93.88 115 LYS A CA 1
ATOM 945 C C . LYS A 1 115 ? -1.898 -12.680 -9.806 1.00 93.88 115 LYS A C 1
ATOM 947 O O . LYS A 1 115 ? -0.975 -13.449 -10.071 1.00 93.88 115 LYS A O 1
ATOM 952 N N . LEU A 1 116 ? -2.955 -13.020 -9.062 1.00 89.19 116 LEU A N 1
ATOM 953 C CA . LEU A 1 116 ? -3.212 -14.379 -8.561 1.00 89.19 116 LEU A CA 1
ATOM 954 C C . LEU A 1 116 ? -3.762 -15.300 -9.654 1.00 89.19 116 LEU A C 1
ATOM 956 O O . LEU A 1 116 ? -4.451 -14.788 -10.569 1.00 89.19 116 LEU A O 1
#

Secondary structure (DSSP, 8-state):
-HHHHHHHHHHHHHT-PPP--EEE-TT--EEEETTT----HHHHHHTTTEEEGGGSS-GGGTTEEEEE-SS-EEEEE-SSS-EEETTEEESSEEEESSEEEEEETTEEEEEESS--

Solvent-accessible surface area (backbone atoms only — not comparable to full-atom values): 6449 Å² total; per-residue (Å²): 109,71,68,58,53,50,50,54,52,49,52,58,56,66,54,44,29,70,56,66,22,34,34,23,42,84,82,69,48,81,76,43,56,53,68,74,51,72,72,56,71,67,45,57,68,80,34,41,20,46,47,50,18,74,57,44,104,43,77,86,36,44,44,32,37,43,37,32,41,81,70,33,31,35,42,36,59,67,55,88,62,74,37,24,52,70,88,37,79,54,82,50,68,48,81,40,67,50,62,45,43,38,36,45,88,88,44,58,31,36,41,23,55,60,85,131

Radius of gyration: 15.07 Å; Cα contacts (8 Å, |Δi|>4): 215; chains: 1; bounding box: 40×39×30 Å

Nearest PDB structures (foldseek):
  3oun-assembly1_A  TM=7.483E-01  e=1.800E-02  Mycobacterium tuberculosis H37Rv
  5djo-assembly1_A  TM=5.184E-01  e=1.608E-02  Mus musculus
  2g1l-assembly1_A  TM=7.211E-01  e=1.233E-01  Homo sapiens
  5fwh-assembly1_A  TM=5.209E-01  e=2.133E-02  Geobacillus thermodenitrificans
  3mdb-assembly1_A  TM=6.054E-01  e=1.165E-01  Homo sapiens

Mean predicted aligned error: 5.05 Å

Foldseek 3Di:
DVVVVVVVVVVVVVQQDADFWFKAFPVRHTPDGRNPQDDDPVCCPPVRQKDQQVSDPDCLRHQWMWGDGPQWIKIAHRPPDFKAWQNHTDPGIDIGRAWTWIQTPNTTMIIGRDRD

Sequence (116 aa):
MILIIGIILMINYARRVSLRGYIYDDKNNLIIDINATSRSLKNKILNRNKIKGEEFDNELFNGILFEYMEDYMIIHNYTGKSLRINNQPLIEEKEIFNKAWLGISGNLLLYSDDKL

pLDDT: mean 90.3, std 6.64, range [66.94, 97.81]